Protein AF-A0A7C3VDK2-F1 (afdb_monomer)

pLDDT: mean 91.02, std 3.55, range [76.31, 95.5]

Sequence (55 aa):
MRQPIVAILGHVDVGKTTLLDKIRGTSVALREAGGITQHIGATFFPISTIETICS

Solvent-accessible surface area (backbone atoms only — not comparable to full-atom values): 3946 Å² total; per-residue (Å²): 139,79,85,83,87,83,86,90,84,78,69,85,90,75,46,68,56,54,52,50,18,68,77,68,76,52,64,59,38,81,74,29,74,93,58,44,88,84,76,90,84,86,84,89,76,58,68,70,57,52,53,64,75,74,105

Mean predicted aligned error: 3.56 Å

Radius of gyration: 12.5 Å; Cα contacts (8 Å, |Δi|>4): 26; chains: 1; bounding box: 26×21×34 Å

Structure (mmCIF, N/CA/C/O backbone):
data_AF-A0A7C3VDK2-F1
#
_entry.id   AF-A0A7C3VDK2-F1
#
loop_
_atom_site.group_PDB
_atom_site.id
_atom_site.type_symbol
_atom_site.label_atom_id
_atom_site.label_alt_id
_atom_site.label_comp_id
_atom_site.label_asym_id
_atom_site.label_entity_id
_atom_site.label_seq_id
_atom_site.pdbx_PDB_ins_code
_atom_site.Cartn_x
_atom_site.Cartn_y
_atom_site.Cartn_z
_atom_site.occupancy
_atom_site.B_iso_or_equiv
_atom_site.auth_seq_id
_atom_site.auth_comp_id
_atom_site.auth_asym_id
_atom_site.auth_atom_id
_atom_site.pdbx_PDB_model_num
ATOM 1 N N . MET A 1 1 ? -15.333 9.053 18.786 1.00 76.31 1 MET A N 1
ATOM 2 C CA . MET A 1 1 ? -13.923 8.922 18.354 1.00 76.31 1 MET A CA 1
ATOM 3 C C . MET A 1 1 ? -13.917 8.857 16.830 1.00 76.31 1 MET A C 1
ATOM 5 O O . MET A 1 1 ? -14.848 8.283 16.281 1.00 76.31 1 MET A O 1
ATOM 9 N N . ARG A 1 2 ? -12.966 9.504 16.151 1.00 92.06 2 ARG A N 1
ATOM 10 C CA . ARG A 1 2 ? -12.904 9.583 14.677 1.00 92.06 2 ARG A CA 1
ATOM 11 C C . ARG A 1 2 ? -11.796 8.683 14.143 1.00 92.06 2 ARG A C 1
ATOM 13 O O . ARG A 1 2 ? -10.827 8.439 14.857 1.00 92.06 2 ARG A O 1
ATOM 20 N N . GLN A 1 3 ? -11.954 8.202 12.915 1.00 95.06 3 GLN A N 1
ATOM 21 C CA . GLN A 1 3 ? -10.960 7.347 12.270 1.00 95.06 3 GLN A CA 1
ATOM 22 C C . GLN A 1 3 ? -9.671 8.150 12.026 1.00 95.06 3 GLN A C 1
ATOM 24 O O . GLN A 1 3 ? -9.756 9.289 11.551 1.00 95.06 3 GLN A O 1
ATOM 29 N N . PRO A 1 4 ? -8.486 7.612 12.361 1.00 95.50 4 PRO A N 1
ATOM 30 C CA . PRO A 1 4 ? -7.230 8.254 12.006 1.00 95.50 4 PRO A CA 1
ATOM 31 C C . PRO A 1 4 ? -7.031 8.207 10.487 1.00 95.50 4 PRO A C 1
ATOM 33 O O . PRO A 1 4 ? -7.313 7.197 9.844 1.00 95.50 4 PRO A O 1
ATOM 36 N N . ILE A 1 5 ? -6.520 9.299 9.921 1.00 95.38 5 ILE A N 1
ATOM 37 C CA . ILE A 1 5 ? -6.093 9.354 8.520 1.00 95.38 5 ILE A CA 1
ATOM 38 C C . ILE A 1 5 ? -4.582 9.146 8.503 1.00 95.38 5 ILE A C 1
ATOM 40 O O . ILE A 1 5 ? -3.849 9.883 9.161 1.00 95.38 5 ILE A O 1
ATOM 44 N N . VAL A 1 6 ? -4.128 8.140 7.759 1.00 94.56 6 VAL A N 1
ATOM 45 C CA . VAL A 1 6 ? -2.714 7.763 7.665 1.00 94.56 6 VAL A CA 1
ATOM 46 C C . VAL A 1 6 ? -2.261 7.879 6.214 1.00 94.56 6 VAL A C 1
ATOM 48 O O . VAL A 1 6 ? -2.943 7.403 5.307 1.00 94.56 6 VAL A O 1
ATOM 51 N N . ALA A 1 7 ? -1.099 8.496 6.002 1.00 95.06 7 ALA A N 1
ATOM 52 C CA . ALA A 1 7 ? -0.425 8.567 4.710 1.00 95.06 7 ALA A CA 1
ATOM 53 C C . ALA A 1 7 ? 0.900 7.795 4.771 1.00 95.06 7 ALA A C 1
ATOM 55 O O . ALA A 1 7 ? 1.591 7.825 5.788 1.00 95.06 7 ALA A O 1
ATOM 56 N N . ILE A 1 8 ? 1.258 7.119 3.677 1.00 92.56 8 ILE A N 1
ATOM 57 C CA . ILE A 1 8 ? 2.516 6.371 3.551 1.00 92.56 8 ILE A CA 1
ATOM 58 C C . ILE A 1 8 ? 3.448 7.134 2.612 1.00 92.56 8 ILE A C 1
ATOM 60 O O . ILE A 1 8 ? 3.075 7.470 1.490 1.00 92.56 8 ILE A O 1
ATOM 64 N N . LEU A 1 9 ? 4.670 7.391 3.075 1.00 94.50 9 LEU A N 1
ATOM 65 C CA . LEU A 1 9 ? 5.694 8.172 2.381 1.00 94.50 9 LEU A CA 1
ATOM 66 C C . LEU A 1 9 ? 7.003 7.376 2.305 1.00 94.50 9 LEU A C 1
ATOM 68 O O . LEU A 1 9 ? 7.214 6.438 3.068 1.00 94.50 9 LEU A O 1
ATOM 72 N N . GLY A 1 10 ? 7.879 7.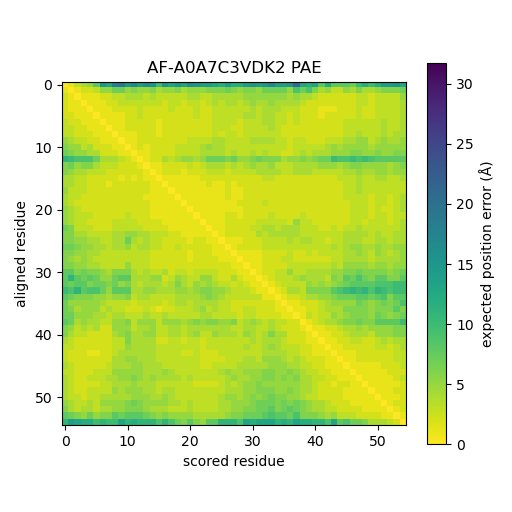737 1.367 1.00 93.94 10 GLY A N 1
ATOM 73 C CA . GLY A 1 10 ? 9.167 7.067 1.149 1.00 93.94 10 GLY A CA 1
ATOM 74 C C . GLY A 1 10 ? 9.666 7.208 -0.289 1.00 93.94 10 GLY A C 1
ATOM 75 O O . GLY A 1 10 ? 8.901 7.606 -1.173 1.00 93.94 10 GLY A O 1
ATOM 76 N N . HIS A 1 11 ? 10.934 6.861 -0.529 1.00 94.06 11 HIS A N 1
ATOM 77 C CA . HIS A 1 11 ? 11.585 6.971 -1.842 1.00 94.06 11 HIS A CA 1
ATOM 78 C C . HIS A 1 11 ? 10.857 6.164 -2.931 1.00 94.06 11 HIS A C 1
ATOM 80 O 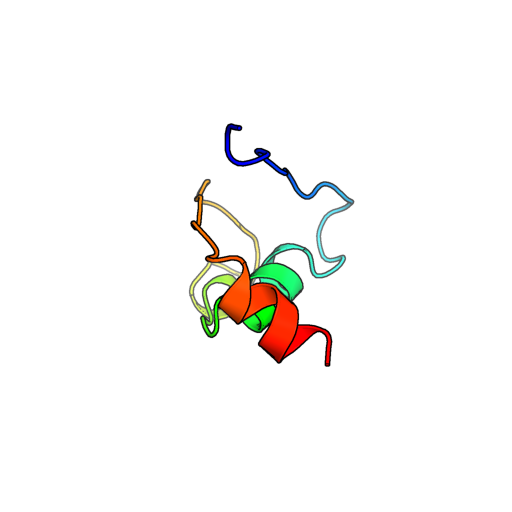O . HIS A 1 11 ? 10.061 5.273 -2.623 1.00 94.06 11 HIS A O 1
ATOM 86 N N . VAL A 1 12 ? 11.072 6.495 -4.204 1.00 88.56 12 VAL A N 1
ATOM 87 C CA . VAL A 1 12 ? 10.534 5.695 -5.316 1.00 88.56 12 VAL A CA 1
ATOM 88 C C . VAL A 1 12 ? 11.028 4.241 -5.199 1.00 88.56 12 VAL A C 1
ATOM 90 O O . VAL A 1 12 ? 12.062 3.985 -4.588 1.00 88.56 12 VAL A O 1
ATOM 93 N N . ASP A 1 13 ? 10.215 3.287 -5.646 1.00 86.12 13 ASP A N 1
ATOM 94 C CA . ASP A 1 13 ? 10.520 1.843 -5.675 1.00 86.12 13 ASP A CA 1
ATOM 95 C C . ASP A 1 13 ? 10.731 1.113 -4.334 1.00 86.12 13 ASP A C 1
ATOM 97 O O . ASP A 1 13 ? 10.929 -0.098 -4.317 1.00 86.12 13 ASP A O 1
ATOM 101 N N . VAL A 1 14 ? 10.550 1.769 -3.181 1.00 91.56 14 VAL A N 1
ATOM 102 C CA . VAL A 1 14 ? 10.601 1.093 -1.858 1.00 91.56 14 VAL A CA 1
ATOM 103 C C . VAL A 1 14 ? 9.330 0.298 -1.505 1.00 91.56 14 VAL A C 1
ATOM 105 O O . VAL A 1 14 ? 9.122 -0.076 -0.354 1.00 91.56 14 VAL A O 1
ATOM 108 N N . GLY A 1 15 ? 8.436 0.068 -2.472 1.00 92.31 15 GLY A N 1
ATOM 109 C CA . GLY A 1 15 ? 7.288 -0.833 -2.304 1.00 92.31 15 GLY A CA 1
ATOM 110 C C . GLY A 1 15 ? 6.087 -0.278 -1.525 1.00 92.31 15 GLY A C 1
ATOM 111 O O . GLY A 1 15 ? 5.268 -1.059 -1.048 1.00 92.31 15 GLY A O 1
ATOM 112 N N . LYS A 1 16 ? 5.929 1.049 -1.406 1.00 95.44 16 LYS A N 1
ATOM 113 C CA . LYS A 1 16 ? 4.781 1.683 -0.710 1.00 95.44 16 LYS A CA 1
ATOM 114 C C . LYS A 1 16 ? 3.425 1.201 -1.242 1.00 95.44 16 LYS A C 1
ATOM 116 O O . LYS A 1 16 ? 2.542 0.844 -0.467 1.00 95.44 16 LYS A O 1
ATOM 121 N N . THR A 1 17 ? 3.272 1.181 -2.564 1.00 94.12 17 THR A N 1
ATOM 122 C CA . THR A 1 17 ? 2.029 0.773 -3.235 1.00 94.12 17 THR A CA 1
ATOM 123 C C . THR A 1 17 ? 1.798 -0.722 -3.090 1.00 94.12 17 THR A C 1
ATOM 125 O O . THR A 1 17 ? 0.694 -1.132 -2.759 1.00 94.12 17 THR A O 1
ATOM 128 N N . THR A 1 18 ? 2.854 -1.528 -3.205 1.00 94.50 18 THR A N 1
ATOM 129 C CA . THR A 1 18 ? 2.808 -2.977 -2.975 1.00 94.50 18 THR A CA 1
ATOM 130 C C . THR A 1 18 ? 2.403 -3.327 -1.539 1.00 94.50 18 THR A C 1
ATOM 132 O O . THR A 1 18 ? 1.623 -4.252 -1.320 1.00 94.50 18 THR A O 1
ATOM 135 N N . LEU A 1 19 ? 2.889 -2.576 -0.545 1.00 92.81 19 LEU A N 1
ATOM 136 C CA . LEU A 1 19 ? 2.472 -2.732 0.849 1.00 92.81 19 LEU A CA 1
ATOM 137 C C . LEU A 1 19 ? 0.977 -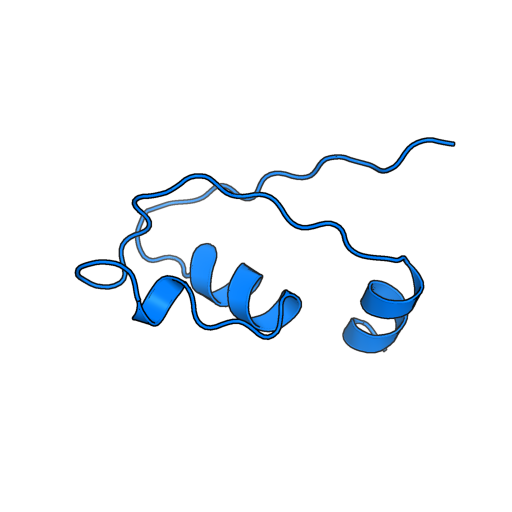2.435 1.008 1.00 92.81 19 LEU A C 1
ATOM 13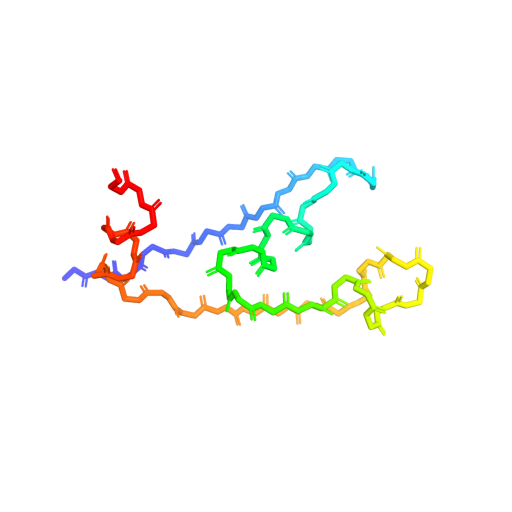9 O O . LEU A 1 19 ? 0.254 -3.225 1.612 1.00 92.81 19 LEU A O 1
ATOM 143 N N . LEU A 1 20 ? 0.508 -1.321 0.438 1.00 93.00 20 LEU A N 1
ATOM 144 C CA . LEU A 1 20 ? -0.914 -0.985 0.443 1.00 93.00 20 LEU A CA 1
ATOM 145 C C . LEU A 1 20 ? -1.748 -2.054 -0.264 1.00 93.00 20 LEU A C 1
ATOM 147 O O . LEU A 1 20 ? -2.789 -2.431 0.257 1.00 93.00 20 LEU A O 1
ATOM 151 N N . ASP A 1 21 ? -1.286 -2.580 -1.394 1.00 93.25 21 ASP A N 1
ATOM 152 C CA . ASP A 1 21 ? -1.950 -3.656 -2.129 1.00 93.25 21 ASP A CA 1
ATOM 153 C C . ASP A 1 21 ? -2.121 -4.917 -1.283 1.00 93.25 21 ASP A C 1
ATOM 1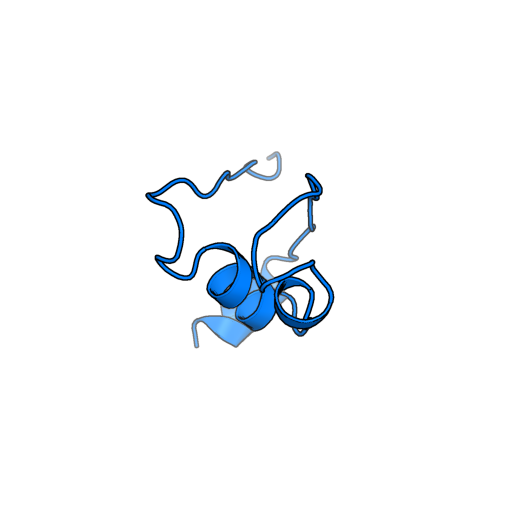55 O O . ASP A 1 21 ? -3.211 -5.488 -1.250 1.00 93.25 21 ASP A O 1
ATOM 159 N N . LYS A 1 22 ? -1.089 -5.305 -0.524 1.00 91.50 22 LYS A N 1
ATOM 160 C CA . LYS A 1 22 ? -1.155 -6.460 0.380 1.00 91.50 22 LYS A CA 1
ATOM 161 C C . LYS A 1 22 ? -2.207 -6.282 1.476 1.00 91.50 22 LYS A C 1
ATOM 163 O O . LYS A 1 22 ? -2.916 -7.231 1.790 1.00 91.50 22 LYS A O 1
ATOM 168 N N . ILE A 1 23 ? -2.325 -5.078 2.037 1.00 90.75 23 ILE A N 1
ATOM 169 C CA . ILE A 1 23 ? -3.315 -4.772 3.083 1.00 90.75 23 ILE A CA 1
ATOM 170 C C . ILE A 1 23 ? -4.728 -4.666 2.477 1.00 90.75 23 ILE A C 1
ATOM 172 O O . ILE A 1 23 ? -5.700 -5.102 3.086 1.00 90.75 23 ILE A O 1
ATOM 176 N N . ARG A 1 24 ? -4.855 -4.106 1.266 1.00 91.19 24 ARG A N 1
ATOM 177 C CA . ARG A 1 24 ? -6.132 -3.907 0.553 1.00 91.19 24 ARG A CA 1
ATOM 178 C C . ARG A 1 24 ? -6.663 -5.174 -0.125 1.00 91.19 24 ARG A C 1
ATOM 180 O O . ARG A 1 24 ? -7.838 -5.205 -0.478 1.00 91.19 24 ARG A O 1
ATOM 187 N N . GLY A 1 25 ? -5.817 -6.179 -0.357 1.00 89.38 25 GLY A N 1
ATOM 188 C CA . GLY A 1 25 ? -6.140 -7.319 -1.221 1.00 89.38 25 GLY A CA 1
ATOM 189 C C . GLY A 1 25 ? -6.247 -6.931 -2.700 1.00 89.38 25 GLY A C 1
ATOM 190 O O . GLY A 1 25 ? -7.007 -7.539 -3.450 1.00 89.38 25 GLY A O 1
ATOM 191 N N . THR A 1 26 ? -5.531 -5.885 -3.118 1.00 92.06 26 THR A N 1
ATOM 192 C CA . THR A 1 26 ? -5.558 -5.356 -4.487 1.00 92.06 26 THR A CA 1
ATOM 193 C C . THR A 1 26 ? -4.239 -5.598 -5.212 1.00 92.06 26 THR A C 1
ATOM 195 O O . THR A 1 26 ? -3.295 -6.177 -4.683 1.00 92.06 26 THR A O 1
ATOM 198 N N . SER A 1 27 ? -4.182 -5.193 -6.477 1.00 92.12 27 SER A N 1
ATOM 199 C CA . SER A 1 27 ? -2.970 -5.251 -7.298 1.00 92.12 27 SER A CA 1
ATOM 200 C C . SER A 1 27 ? -2.850 -3.981 -8.138 1.00 92.12 27 SER A C 1
ATOM 202 O O . SER A 1 27 ? -2.761 -4.038 -9.362 1.00 92.12 27 SER A O 1
ATOM 204 N N . VAL A 1 28 ? -2.956 -2.823 -7.482 1.00 91.94 28 VAL A N 1
ATOM 205 C CA . VAL A 1 28 ? -2.880 -1.499 -8.108 1.00 91.94 28 VAL A CA 1
ATOM 206 C C . VAL A 1 28 ? -1.499 -1.275 -8.708 1.00 91.94 28 VAL A C 1
ATOM 208 O O . VAL A 1 28 ? -1.425 -0.889 -9.868 1.00 91.94 28 VAL A O 1
ATOM 211 N N . ALA A 1 29 ? -0.425 -1.616 -7.990 1.00 91.38 29 ALA A N 1
ATOM 212 C CA . ALA A 1 29 ? 0.943 -1.446 -8.476 1.00 91.38 29 ALA A CA 1
ATOM 213 C C . ALA A 1 29 ? 1.174 -2.145 -9.831 1.00 91.38 29 ALA A C 1
ATOM 215 O O . ALA A 1 29 ? 1.854 -1.605 -10.694 1.00 91.38 29 ALA A O 1
ATOM 216 N N . LEU A 1 30 ? 0.555 -3.313 -10.059 1.00 90.00 30 LEU A N 1
ATOM 217 C CA . LEU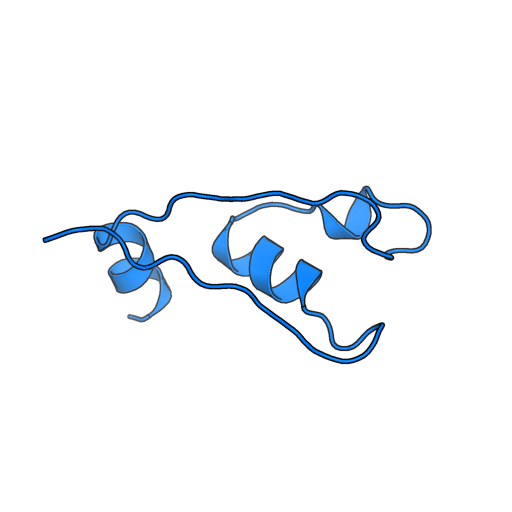 A 1 30 ? 0.655 -4.053 -11.328 1.00 90.00 30 LEU A CA 1
ATOM 218 C C . LEU A 1 30 ? -0.122 -3.413 -12.487 1.00 90.00 30 LEU A C 1
ATOM 220 O O . LEU A 1 30 ? 0.138 -3.725 -13.646 1.00 90.00 30 LEU A O 1
ATOM 224 N N . ARG A 1 31 ? -1.109 -2.566 -12.187 1.00 89.19 31 ARG A N 1
ATOM 225 C CA . ARG A 1 31 ? -1.951 -1.896 -13.188 1.00 89.19 31 ARG A CA 1
ATOM 226 C C . ARG A 1 31 ? -1.408 -0.527 -13.582 1.00 89.19 31 ARG A C 1
ATOM 228 O O . ARG A 1 31 ? -1.874 0.037 -14.568 1.00 89.19 31 ARG A O 1
ATOM 235 N N . GLU A 1 32 ? -0.463 0.013 -12.821 1.00 89.31 32 GLU A N 1
ATOM 236 C CA . GLU A 1 32 ? 0.131 1.315 -13.097 1.00 89.31 32 GLU A CA 1
ATOM 237 C C . GLU A 1 32 ? 1.363 1.196 -14.004 1.00 89.31 32 GLU A C 1
ATOM 239 O O . GLU A 1 32 ? 2.097 0.203 -13.996 1.00 89.31 32 GLU A O 1
ATOM 244 N N . ALA A 1 33 ? 1.569 2.216 -14.840 1.00 88.44 33 ALA A N 1
ATOM 245 C CA . ALA A 1 33 ? 2.603 2.205 -15.866 1.00 88.44 33 ALA A CA 1
ATOM 246 C C . ALA A 1 33 ? 3.999 2.057 -15.241 1.00 88.44 33 ALA A C 1
ATOM 248 O O . ALA A 1 33 ? 4.419 2.872 -14.423 1.00 88.44 33 ALA A O 1
ATOM 249 N N . GLY A 1 34 ? 4.717 1.000 -15.625 1.00 85.62 34 GLY A N 1
ATOM 250 C CA . GLY A 1 34 ? 6.061 0.722 -15.111 1.00 85.62 34 GLY A CA 1
ATOM 251 C C . GLY A 1 34 ? 6.114 0.361 -13.622 1.00 85.62 34 GLY A C 1
ATOM 252 O O . GLY A 1 34 ? 7.194 0.403 -13.046 1.00 85.62 34 GLY A O 1
ATOM 253 N N . GLY A 1 35 ? 4.980 0.031 -12.989 1.00 84.19 35 GLY A N 1
ATOM 254 C CA . GLY A 1 35 ? 4.918 -0.223 -11.545 1.00 84.19 35 GLY A CA 1
ATOM 255 C C . GLY A 1 35 ? 5.007 1.041 -10.681 1.00 84.19 35 GLY A C 1
ATOM 256 O O . GLY A 1 35 ? 5.136 0.943 -9.460 1.00 84.19 35 GLY A O 1
ATOM 257 N N . ILE A 1 36 ? 4.945 2.222 -11.304 1.00 87.81 36 ILE A N 1
ATOM 258 C CA . ILE A 1 36 ? 5.059 3.521 -10.641 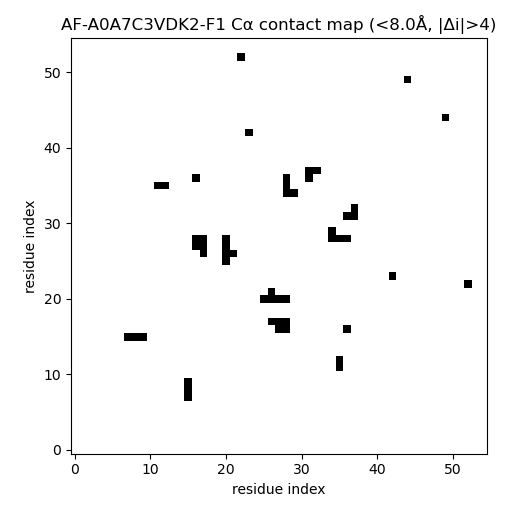1.00 87.81 36 ILE A CA 1
ATOM 259 C C . ILE A 1 36 ? 3.665 4.059 -10.364 1.00 87.81 36 ILE A C 1
ATOM 261 O O . ILE A 1 36 ? 2.821 4.095 -11.257 1.00 87.81 36 ILE A O 1
ATOM 265 N N . THR A 1 37 ? 3.436 4.529 -9.138 1.00 88.62 37 THR A N 1
ATOM 266 C CA . THR A 1 37 ? 2.139 5.099 -8.782 1.00 88.62 37 THR A CA 1
ATOM 267 C C . THR A 1 37 ? 1.902 6.471 -9.374 1.00 88.62 37 THR A C 1
ATOM 269 O O . THR A 1 37 ? 2.631 7.416 -9.089 1.00 88.62 37 THR A O 1
ATOM 272 N N . GLN A 1 38 ? 0.829 6.566 -10.155 1.00 90.56 38 GLN A N 1
ATOM 273 C CA . GLN A 1 38 ? 0.410 7.758 -10.879 1.00 90.56 38 GLN A CA 1
ATOM 274 C C . GLN A 1 38 ? -0.802 8.417 -10.214 1.00 90.56 38 GLN A C 1
ATOM 276 O O . GLN A 1 38 ? -0.936 9.640 -10.252 1.00 90.56 38 GLN A O 1
ATOM 281 N N . HIS A 1 39 ? -1.684 7.625 -9.595 1.00 86.81 39 HIS A N 1
ATOM 282 C CA . HIS A 1 39 ? -2.937 8.119 -9.024 1.00 86.81 39 HI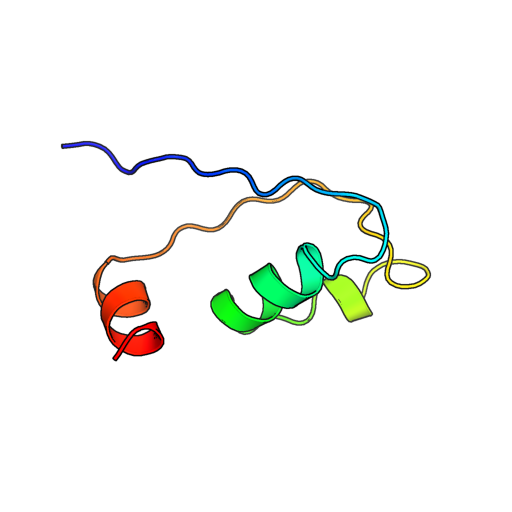S A CA 1
ATOM 283 C C . HIS A 1 39 ? -2.909 8.157 -7.493 1.00 86.81 39 HIS A C 1
ATOM 285 O O . HIS A 1 39 ? -2.443 7.234 -6.826 1.00 86.81 39 HIS A O 1
ATOM 291 N N . ILE A 1 40 ? -3.488 9.215 -6.918 1.00 88.25 40 ILE A N 1
ATOM 292 C CA . ILE A 1 40 ? -3.758 9.285 -5.478 1.00 88.25 40 ILE A CA 1
ATOM 293 C C . ILE A 1 40 ? -5.041 8.502 -5.182 1.00 88.25 40 ILE A C 1
ATOM 295 O O . ILE A 1 40 ? -6.038 8.639 -5.890 1.00 88.25 40 ILE A O 1
ATOM 299 N N . GLY A 1 41 ? -5.037 7.715 -4.105 1.00 88.56 41 GLY A N 1
ATOM 300 C CA . GLY A 1 41 ? -6.208 6.967 -3.654 1.00 88.56 41 GLY A CA 1
ATOM 301 C C . GLY A 1 41 ? -6.240 6.778 -2.141 1.00 88.56 41 GLY A C 1
ATOM 302 O O . GLY A 1 41 ? -5.211 6.832 -1.466 1.00 88.56 41 GLY A O 1
ATOM 303 N N . ALA A 1 42 ? -7.433 6.519 -1.612 1.00 92.19 42 ALA A N 1
ATOM 304 C CA . ALA A 1 42 ? -7.670 6.244 -0.201 1.00 92.19 42 ALA A CA 1
ATOM 305 C C . ALA A 1 42 ? -8.464 4.945 -0.039 1.00 9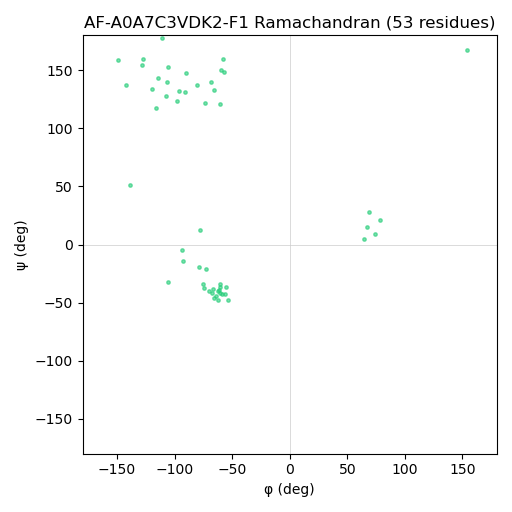2.19 42 ALA A C 1
ATOM 307 O O . ALA A 1 42 ? -9.204 4.530 -0.931 1.00 92.19 42 ALA A O 1
ATOM 308 N N . THR A 1 43 ? -8.314 4.295 1.111 1.00 92.62 43 THR A N 1
ATOM 309 C CA . THR A 1 43 ? -9.085 3.098 1.455 1.00 92.62 43 THR A CA 1
ATOM 310 C C . THR A 1 43 ? -9.430 3.145 2.928 1.00 92.62 43 THR A C 1
ATOM 312 O O . THR A 1 43 ? -8.591 3.514 3.749 1.00 92.62 43 THR A O 1
ATOM 315 N N . PHE A 1 44 ? -10.669 2.792 3.248 1.00 94.44 44 PHE A N 1
ATOM 316 C CA . PHE A 1 44 ? -11.131 2.665 4.619 1.00 94.44 44 PHE A CA 1
ATOM 317 C C . PHE A 1 44 ? -10.932 1.226 5.102 1.00 94.44 44 PHE A C 1
ATOM 319 O O . PHE A 1 44 ? -11.336 0.288 4.419 1.00 94.44 44 PHE A O 1
ATOM 326 N N . PHE A 1 45 ? -10.342 1.070 6.287 1.00 92.94 45 PHE A N 1
ATOM 327 C CA . PHE A 1 45 ? -10.159 -0.223 6.940 1.00 92.94 45 PHE A CA 1
ATOM 328 C C . PHE A 1 45 ? -10.955 -0.271 8.248 1.00 92.94 45 PHE A C 1
ATOM 330 O O . PHE A 1 45 ? -10.670 0.514 9.159 1.00 92.94 45 PHE A O 1
ATOM 337 N N . PRO A 1 46 ? -11.939 -1.180 8.371 1.00 93.38 46 PRO A N 1
ATOM 338 C CA . PRO A 1 46 ? -12.547 -1.513 9.653 1.00 93.38 46 PRO A CA 1
ATOM 339 C C . PRO A 1 46 ? -11.504 -2.063 10.632 1.00 93.38 46 PRO A C 1
ATOM 341 O O . PRO A 1 46 ? -10.552 -2.729 10.225 1.00 93.38 46 PRO A O 1
ATOM 344 N N . ILE A 1 47 ? -11.705 -1.839 11.934 1.00 92.31 47 ILE A N 1
ATOM 345 C CA . ILE A 1 47 ? -10.762 -2.315 12.959 1.00 92.31 47 ILE A CA 1
ATOM 346 C C . ILE A 1 47 ? -10.613 -3.841 12.945 1.00 92.31 47 ILE A C 1
ATOM 348 O O . ILE A 1 47 ? -9.499 -4.339 13.040 1.00 92.31 47 ILE A O 1
ATOM 352 N N . SER A 1 48 ? -11.704 -4.563 12.679 1.00 93.25 48 SER A N 1
ATOM 353 C CA . SER A 1 48 ? -11.708 -6.022 12.548 1.00 93.25 48 SER A CA 1
ATOM 354 C C . SER A 1 48 ? -10.800 -6.522 11.423 1.00 93.25 48 SER A C 1
ATOM 356 O O . SER A 1 48 ? -10.180 -7.578 11.542 1.00 93.25 48 SER A O 1
ATOM 358 N N . THR A 1 49 ? -10.674 -5.761 10.330 1.00 91.38 49 THR A N 1
ATOM 359 C CA . THR A 1 49 ? -9.749 -6.084 9.237 1.00 91.38 49 THR A CA 1
ATOM 360 C C . THR A 1 49 ? -8.301 -5.949 9.695 1.00 91.38 49 THR A C 1
ATOM 362 O O . THR A 1 49 ? -7.487 -6.811 9.382 1.00 91.38 49 THR A O 1
ATOM 365 N N . ILE A 1 50 ? -7.982 -4.906 10.466 1.00 90.88 50 ILE A N 1
ATOM 366 C CA . ILE A 1 50 ? -6.634 -4.704 11.014 1.00 90.88 50 ILE A CA 1
ATOM 367 C C . ILE A 1 50 ? -6.297 -5.812 12.015 1.00 90.88 50 ILE A C 1
ATOM 369 O O . ILE A 1 50 ? -5.231 -6.408 11.914 1.00 90.88 50 ILE A O 1
ATOM 373 N N . GLU A 1 51 ? -7.218 -6.135 12.925 1.00 93.81 51 GLU A N 1
ATOM 374 C CA . GLU A 1 51 ? -7.058 -7.231 13.889 1.00 93.81 51 GLU A CA 1
ATOM 375 C C . GLU A 1 51 ? -6.788 -8.562 13.184 1.00 93.81 51 GLU A C 1
ATOM 377 O O . GLU A 1 51 ? -5.877 -9.283 13.572 1.00 93.81 51 GLU A O 1
ATOM 382 N N . THR A 1 52 ? -7.506 -8.853 12.097 1.00 92.38 52 THR A N 1
ATOM 383 C CA . THR A 1 52 ? -7.310 -10.084 11.313 1.00 92.38 52 THR A CA 1
ATOM 384 C C . THR A 1 52 ? -5.951 -10.126 10.609 1.00 92.38 52 THR A C 1
ATOM 386 O O . THR A 1 52 ? -5.344 -11.186 10.524 1.00 92.38 52 THR A O 1
ATOM 389 N N . ILE A 1 53 ? -5.467 -8.996 10.084 1.00 88.69 53 ILE A N 1
ATOM 390 C CA . ILE A 1 53 ? -4.182 -8.925 9.363 1.00 88.69 53 ILE A CA 1
ATOM 391 C C . ILE A 1 53 ? -2.987 -8.988 10.324 1.00 88.69 53 ILE A C 1
ATOM 393 O O . ILE A 1 53 ? -1.925 -9.486 9.952 1.00 88.69 53 ILE A O 1
ATOM 397 N N . CYS A 1 54 ? -3.140 -8.427 11.524 1.00 86.25 54 CYS A N 1
ATOM 398 C CA . CYS A 1 54 ? -2.084 -8.323 12.530 1.00 86.25 54 CYS A CA 1
ATOM 399 C C . CYS A 1 54 ? -2.061 -9.476 13.546 1.00 86.25 54 CYS A C 1
ATOM 401 O O . CYS A 1 54 ? -1.162 -9.485 14.387 1.00 86.25 54 CYS A O 1
ATOM 403 N N . SER A 1 55 ? -3.034 -10.391 13.494 1.00 83.31 55 SER A N 1
ATOM 404 C CA . SER A 1 55 ? -3.029 -11.639 14.272 1.00 83.31 55 SER A CA 1
ATOM 405 C C . SER A 1 55 ? -2.110 -12.675 13.634 1.00 83.31 55 SER A C 1
ATOM 407 O O . SER A 1 55 ? -1.417 -13.377 14.400 1.00 83.31 55 SER A O 1
#

Foldseek 3Di:
DDDDDDDDDDDWPPCRVVVVCVLVVHDVLVVDDPSGDDDDDDDDDDPVSVVVVVD

Secondary structure (DSSP, 8-state):
--PPP-----STTSSHHHHHHHHHT--HHHHSGGG---S-------HHHHHHHH-